Protein AF-A0A4Q3Z238-F1 (afdb_monomer)

Solvent-accessible surface area (backbone atoms only — not comparable to full-atom values): 6674 Å² total; per-residue (Å²): 144,69,82,74,61,66,67,61,60,67,71,75,71,78,82,83,84,88,81,87,81,87,76,76,95,67,102,63,86,73,68,44,79,42,43,56,98,52,92,63,54,56,68,56,32,53,74,72,42,21,40,77,47,75,52,90,94,50,61,48,37,38,26,30,64,86,47,61,74,69,81,74,76,81,67,72,81,85,67,94,75,57,72,73,60,54,56,57,55,50,57,56,48,55,62,62,72,75,110

Secondary structure (DSSP, 8-state):
--SSSHHHHTTSSSSS---S-----------EEEESS--S-HHHHHHTTEEEEE-TT-SEEEEEEEEE-----------S-SHHHHHHHHHHHHHHHT-

Radius of gyration: 29.98 Å; Cα contacts (8 Å, |Δi|>4): 73; chains: 1; bounding box: 46×39×107 Å

Nearest PDB structures (foldseek):
  8i8c-assembly1_N  TM=2.276E-01  e=5.529E+00  Autographa californica multiple nucleopolyhedrovirus

pLDDT: mean 71.45, std 17.59, range [40.59, 95.88]

Sequence (99 aa):
MTRRLTLLALMAVAGCEGGAMLGADAGGAVQERLVIGSSMSFEDCRAGGGLIIRDAGSPMIACDPSVKRRPVPQTAPDTAVDDTDLNATLEMQDLAEAR

Foldseek 3Di:
DPVVVVVVVVVVPPPPDDPDDPDDDDPDLQQAEEEPPDPDDSVVLVVLQFDWDDDPPDSYIYGYSVDHDDPPPPPDPPPPPDPVVVVVVVVVVVVVVVD

Mean predicted aligned error: 19.1 Å

Structure (mmCIF, N/CA/C/O backbone):
data_AF-A0A4Q3Z238-F1
#
_entry.id   AF-A0A4Q3Z238-F1
#
loop_
_atom_site.group_PDB
_atom_site.id
_atom_site.type_symbol
_atom_site.label_atom_id
_atom_site.label_alt_id
_atom_site.label_comp_id
_atom_site.label_asym_id
_atom_site.label_entity_id
_atom_site.label_seq_id
_atom_site.pdbx_PDB_ins_code
_atom_site.Cartn_x
_atom_site.Cartn_y
_atom_site.Cartn_z
_atom_site.occupancy
_atom_site.B_iso_or_equiv
_atom_site.auth_seq_id
_atom_site.auth_comp_id
_atom_site.auth_asym_id
_atom_site.auth_atom_id
_atom_site.pdbx_PDB_model_num
ATOM 1 N N . MET A 1 1 ? -0.906 -9.722 57.142 1.00 49.97 1 MET A N 1
ATOM 2 C CA . MET A 1 1 ? -0.877 -10.245 55.755 1.00 49.97 1 MET A CA 1
ATOM 3 C C . MET A 1 1 ? -1.601 -9.292 54.793 1.00 49.97 1 MET A C 1
ATOM 5 O O . MET A 1 1 ? -2.504 -9.697 54.087 1.00 49.97 1 MET A O 1
ATOM 9 N N . THR A 1 2 ? -1.222 -8.014 54.752 1.00 53.66 2 THR A N 1
ATOM 10 C CA . THR A 1 2 ? -1.928 -6.984 53.950 1.00 53.66 2 THR A CA 1
ATOM 11 C C . THR A 1 2 ? -0.985 -6.154 53.076 1.00 53.66 2 THR A C 1
ATOM 13 O O . THR A 1 2 ? -1.428 -5.408 52.215 1.00 53.66 2 THR A O 1
ATOM 16 N N . ARG A 1 3 ? 0.335 -6.327 53.230 1.00 51.72 3 ARG A N 1
ATOM 17 C CA . ARG A 1 3 ? 1.364 -5.504 52.569 1.00 51.72 3 ARG A CA 1
ATOM 18 C C . ARG A 1 3 ? 1.823 -6.030 51.200 1.00 51.72 3 ARG A C 1
ATOM 20 O O . ARG A 1 3 ? 2.617 -5.380 50.540 1.00 51.72 3 ARG A O 1
ATOM 27 N N . ARG A 1 4 ? 1.346 -7.213 50.787 1.00 54.09 4 ARG A N 1
ATOM 28 C CA . ARG A 1 4 ? 1.642 -7.815 49.469 1.00 54.09 4 ARG A CA 1
ATOM 29 C C 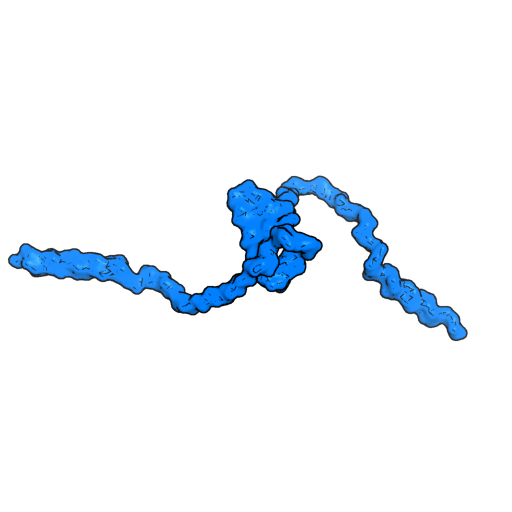. ARG A 1 4 ? 0.563 -7.532 48.418 1.00 54.09 4 ARG A C 1
ATOM 31 O O . ARG A 1 4 ? 0.815 -7.734 47.240 1.00 54.09 4 ARG A O 1
ATOM 38 N N . LEU A 1 5 ? -0.609 -7.043 48.832 1.00 54.19 5 LEU A N 1
ATOM 39 C CA . LEU A 1 5 ? -1.730 -6.746 47.932 1.00 54.19 5 LEU A CA 1
ATOM 40 C C . LEU A 1 5 ? -1.620 -5.367 47.266 1.00 54.19 5 LEU A C 1
ATOM 42 O O . LEU A 1 5 ? -2.160 -5.175 46.185 1.00 54.19 5 LEU A O 1
ATOM 46 N N . THR A 1 6 ? -0.869 -4.428 47.846 1.00 55.31 6 THR A N 1
ATOM 47 C CA . THR A 1 6 ? -0.685 -3.088 47.264 1.00 55.31 6 THR A CA 1
ATOM 48 C C . THR A 1 6 ? 0.276 -3.064 46.074 1.00 55.31 6 THR A C 1
ATOM 50 O O . THR A 1 6 ? 0.167 -2.182 45.232 1.00 55.31 6 THR A O 1
ATOM 53 N N . LEU A 1 7 ? 1.182 -4.040 45.954 1.00 52.84 7 LEU A N 1
ATOM 54 C CA . LEU A 1 7 ? 2.125 -4.124 44.829 1.00 52.84 7 LEU A CA 1
ATOM 55 C C . LEU A 1 7 ? 1.494 -4.675 43.543 1.00 52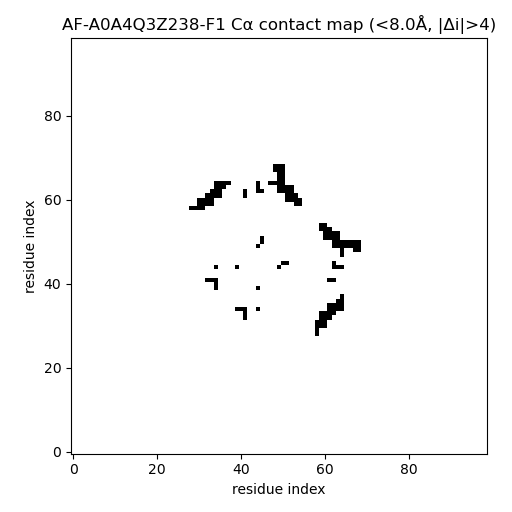.84 7 LEU A C 1
ATOM 57 O O . LEU A 1 7 ? 2.016 -4.429 42.463 1.00 52.84 7 LEU A O 1
ATOM 61 N N . LEU A 1 8 ? 0.365 -5.383 43.639 1.00 52.19 8 LEU A N 1
ATOM 62 C CA . LEU A 1 8 ? -0.303 -5.971 42.473 1.00 52.19 8 LEU A CA 1
ATOM 63 C C . LEU A 1 8 ? -1.257 -4.989 41.772 1.00 52.19 8 LEU A C 1
ATOM 65 O O . LEU A 1 8 ? -1.546 -5.157 40.593 1.00 52.19 8 LEU A O 1
ATOM 69 N N . ALA A 1 9 ? -1.696 -3.933 42.464 1.00 51.81 9 ALA A N 1
ATOM 70 C CA . ALA A 1 9 ? -2.581 -2.912 41.902 1.00 51.81 9 ALA A CA 1
ATOM 71 C C . ALA A 1 9 ? -1.857 -1.910 40.980 1.00 51.81 9 ALA A C 1
ATOM 73 O O . ALA A 1 9 ? -2.485 -1.351 40.087 1.00 51.81 9 ALA A O 1
ATOM 74 N N . LEU A 1 10 ? -0.539 -1.715 41.135 1.00 52.22 10 LEU A N 1
ATOM 75 C CA . LEU A 1 10 ? 0.233 -0.812 40.266 1.00 52.22 10 LEU A CA 1
ATOM 76 C C . LEU A 1 10 ? 0.570 -1.399 38.886 1.00 52.22 10 LEU A C 1
ATOM 78 O O . LEU A 1 10 ? 0.933 -0.645 37.993 1.00 52.22 10 LEU A O 1
ATOM 82 N N . MET A 1 11 ? 0.416 -2.710 38.673 1.00 53.75 11 MET A N 1
ATOM 83 C CA . MET A 1 11 ? 0.649 -3.328 37.356 1.00 53.75 11 MET A CA 1
ATOM 84 C C . MET A 1 11 ? -0.608 -3.376 36.473 1.00 53.75 11 MET A C 1
ATOM 86 O O . MET A 1 11 ? -0.518 -3.731 35.303 1.00 53.75 11 MET A O 1
ATOM 90 N N . ALA A 1 12 ? -1.775 -3.000 37.008 1.00 51.34 12 ALA A N 1
ATOM 91 C CA . ALA A 1 12 ? -3.038 -2.978 36.267 1.00 51.34 12 ALA A CA 1
ATOM 92 C C . ALA A 1 12 ? -3.374 -1.600 35.651 1.00 51.34 12 ALA A C 1
ATOM 94 O O . ALA A 1 12 ? -4.351 -1.487 34.917 1.00 51.34 12 ALA A O 1
ATOM 95 N N . VAL A 1 13 ? -2.553 -0.569 35.895 1.00 50.19 13 VAL A N 1
ATOM 96 C CA . VAL A 1 13 ? -2.669 0.778 35.293 1.00 50.19 13 VAL A CA 1
ATOM 97 C C . VAL A 1 13 ? -1.418 1.067 34.451 1.00 50.19 13 VAL A C 1
ATOM 99 O O . VAL A 1 13 ? -0.719 2.052 34.630 1.00 50.19 13 VAL A O 1
ATOM 102 N N . ALA A 1 14 ? -1.085 0.150 33.542 1.00 50.50 14 ALA A N 1
ATOM 103 C CA . ALA A 1 14 ? -0.019 0.330 32.548 1.00 50.50 14 ALA A CA 1
ATOM 104 C C . ALA A 1 14 ? -0.549 0.191 31.109 1.00 50.50 14 ALA A C 1
ATOM 106 O O . ALA A 1 14 ? 0.183 -0.197 30.204 1.00 50.50 14 ALA A O 1
ATOM 107 N N . GLY A 1 15 ? -1.838 0.475 30.894 1.00 46.69 15 GLY A N 1
ATOM 108 C CA . GLY A 1 15 ? -2.470 0.290 29.585 1.00 46.69 15 GLY A CA 1
ATOM 109 C C . GLY A 1 15 ? -3.612 1.241 29.242 1.00 46.69 15 GLY A C 1
ATOM 110 O O . GLY A 1 15 ? -4.342 0.946 28.304 1.00 46.69 15 GLY A O 1
ATOM 111 N N . CYS A 1 16 ? -3.816 2.345 29.971 1.00 50.06 16 CYS A N 1
ATOM 112 C CA . CYS A 1 16 ? -4.946 3.239 29.684 1.00 50.06 16 CYS A CA 1
ATOM 113 C C . CYS A 1 16 ? -4.708 4.723 30.023 1.00 50.06 16 CYS A C 1
ATOM 115 O O . CYS A 1 16 ? -5.652 5.423 30.366 1.00 50.06 16 CYS A O 1
ATOM 117 N N . GLU A 1 17 ? -3.478 5.233 29.913 1.00 49.88 17 GLU A N 1
ATOM 118 C CA . GLU A 1 17 ? -3.211 6.679 29.985 1.00 49.88 17 GLU A CA 1
ATOM 119 C C . GLU A 1 17 ? -2.123 7.044 28.969 1.00 49.88 17 GLU A C 1
ATOM 121 O O . GLU A 1 17 ? -0.928 6.978 29.233 1.00 49.88 17 GLU A O 1
ATOM 126 N N . GLY A 1 18 ? -2.559 7.367 27.756 1.00 45.03 18 GLY A N 1
ATOM 127 C CA . GLY A 1 18 ? -1.716 7.886 26.678 1.00 45.03 18 GLY A CA 1
ATOM 128 C C . GLY A 1 18 ? -2.459 8.935 25.861 1.00 45.03 18 GLY A C 1
ATOM 129 O O . GLY A 1 18 ? -2.303 9.008 24.648 1.00 45.03 18 GLY A O 1
ATOM 130 N N . GLY A 1 19 ? -3.333 9.694 26.522 1.00 55.09 19 GLY A N 1
ATOM 131 C CA . GLY A 1 19 ? -3.847 10.956 26.019 1.00 55.09 19 GLY A CA 1
ATOM 132 C C . GLY A 1 19 ? -3.032 12.091 26.630 1.00 55.09 19 GLY A C 1
ATOM 133 O O . GLY A 1 19 ? -2.906 12.156 27.848 1.00 55.09 19 GLY A O 1
ATOM 134 N N . ALA A 1 20 ? -2.563 12.984 25.759 1.00 58.84 20 ALA A N 1
ATOM 135 C CA . ALA A 1 20 ? -1.917 14.276 26.002 1.00 58.84 20 ALA A CA 1
ATOM 136 C C . ALA A 1 20 ? -0.379 14.332 25.906 1.00 58.84 20 ALA A C 1
ATOM 138 O O . ALA A 1 20 ? 0.356 13.610 26.568 1.00 58.84 20 ALA A O 1
ATOM 139 N N . MET A 1 21 ? 0.044 15.340 25.132 1.00 50.88 21 MET A N 1
ATOM 140 C CA . MET A 1 21 ? 1.391 15.893 24.949 1.00 50.88 21 MET A CA 1
ATOM 141 C C . MET A 1 21 ? 2.282 15.224 23.891 1.00 50.88 21 MET A C 1
ATOM 143 O O . MET A 1 21 ? 3.350 14.704 24.192 1.00 50.88 21 MET A O 1
ATOM 147 N N . LEU A 1 22 ? 1.915 15.381 22.614 1.00 52.59 22 LEU A N 1
ATOM 148 C CA . LEU A 1 22 ? 2.931 15.621 21.585 1.00 52.59 22 LEU A CA 1
ATOM 149 C C . LEU A 1 22 ? 3.021 17.133 21.378 1.00 52.59 22 LEU A C 1
ATOM 151 O O . LEU A 1 22 ? 2.234 17.732 20.650 1.00 52.59 22 LEU A O 1
ATOM 155 N N . GLY A 1 23 ? 3.942 17.750 22.115 1.00 42.06 23 GLY A N 1
ATOM 156 C CA . GLY A 1 23 ? 4.467 19.050 21.738 1.00 42.06 23 GLY A CA 1
ATOM 157 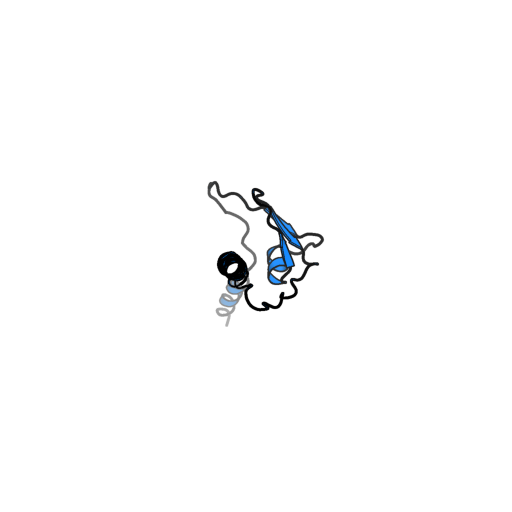C C . GLY A 1 23 ? 5.336 18.954 20.482 1.00 42.06 23 GLY A C 1
ATOM 158 O O . GLY A 1 23 ? 5.629 17.867 19.989 1.00 42.06 23 GLY A O 1
ATOM 159 N N . ALA A 1 24 ? 5.808 20.133 20.085 1.00 40.59 24 ALA A N 1
ATOM 160 C CA . ALA A 1 24 ? 6.816 20.408 19.068 1.00 40.59 24 ALA A CA 1
ATOM 161 C C . ALA A 1 24 ? 6.302 20.495 17.623 1.00 40.59 24 ALA A C 1
ATOM 163 O O . ALA A 1 24 ? 6.209 19.525 16.879 1.00 40.59 24 ALA A O 1
ATOM 164 N N . ASP A 1 25 ? 6.021 21.739 17.239 1.00 55.22 25 ASP A N 1
ATOM 165 C CA . ASP A 1 25 ? 6.656 22.398 16.096 1.00 55.22 25 ASP A CA 1
ATOM 166 C C . ASP A 1 25 ? 7.752 21.550 15.414 1.00 55.22 25 ASP A C 1
ATOM 168 O O . ASP A 1 25 ? 8.832 21.346 15.968 1.00 55.22 25 ASP A O 1
ATOM 172 N N . ALA A 1 26 ? 7.457 21.028 14.225 1.00 42.59 26 ALA A N 1
ATOM 173 C CA . ALA A 1 26 ? 8.448 20.603 13.241 1.00 42.59 26 ALA A CA 1
ATOM 174 C C . ALA A 1 26 ? 7.729 20.377 11.909 1.00 42.59 26 ALA A C 1
ATOM 176 O O . ALA A 1 26 ? 6.806 19.569 11.826 1.00 42.59 26 ALA A O 1
ATOM 177 N N . GLY A 1 27 ? 8.151 21.079 10.859 1.00 43.88 27 GLY A N 1
ATOM 178 C CA . GLY A 1 27 ? 7.666 20.913 9.489 1.00 43.88 27 GLY A CA 1
ATOM 179 C C . GLY A 1 27 ? 8.010 19.546 8.888 1.00 43.88 27 GLY A C 1
ATOM 180 O O . GLY A 1 27 ? 8.826 19.451 7.976 1.00 43.88 27 GLY A O 1
ATOM 181 N N . GLY A 1 28 ? 7.393 18.482 9.396 1.00 49.38 28 GLY A N 1
ATOM 182 C CA . GLY A 1 28 ? 7.400 17.150 8.811 1.00 49.38 28 GLY A CA 1
ATOM 183 C C . GLY A 1 28 ? 6.099 16.951 8.053 1.00 49.38 28 GLY A C 1
ATOM 184 O O . GLY A 1 28 ? 5.033 16.960 8.660 1.00 49.38 28 GLY A O 1
ATOM 185 N N . ALA A 1 29 ? 6.178 16.805 6.731 1.00 61.88 29 ALA A N 1
ATOM 186 C CA . ALA A 1 29 ? 5.026 16.525 5.883 1.00 61.88 29 ALA A CA 1
ATOM 187 C C . ALA A 1 29 ? 4.232 15.338 6.453 1.00 61.88 29 ALA A C 1
ATOM 189 O O . ALA A 1 29 ? 4.692 14.194 6.428 1.00 61.88 29 ALA A O 1
ATOM 190 N N . VAL A 1 30 ? 3.062 15.628 7.021 1.00 67.62 30 VAL A N 1
ATOM 191 C CA . VAL A 1 30 ? 2.183 14.628 7.620 1.00 67.62 30 VAL A CA 1
ATOM 192 C C . VAL A 1 30 ? 1.701 13.729 6.485 1.00 67.62 30 VAL A C 1
ATOM 194 O O . VAL A 1 30 ? 1.006 14.184 5.583 1.00 67.62 30 VAL A O 1
ATOM 197 N N . GLN A 1 31 ? 2.128 12.466 6.486 1.00 81.00 31 GLN A N 1
ATOM 198 C CA . GLN A 1 31 ? 1.670 11.489 5.501 1.00 81.00 31 GLN A CA 1
ATOM 199 C C . GLN A 1 31 ? 0.263 11.026 5.878 1.00 81.00 31 GLN A C 1
ATOM 201 O O . GLN A 1 31 ? 0.070 10.365 6.905 1.00 81.00 31 GLN A O 1
ATOM 206 N N . GLU A 1 32 ? -0.710 11.386 5.048 1.00 87.56 32 GLU A N 1
ATOM 207 C CA . GLU A 1 32 ? -2.110 11.009 5.216 1.00 87.56 32 GLU A CA 1
ATOM 208 C C . GLU A 1 32 ? -2.282 9.523 4.868 1.00 87.56 32 GLU A C 1
ATOM 210 O O . GLU A 1 32 ? -1.759 9.047 3.859 1.00 87.56 32 GLU A O 1
ATOM 215 N N . ARG A 1 33 ? -2.983 8.755 5.714 1.00 93.06 33 ARG A N 1
ATOM 216 C CA . ARG A 1 33 ? -3.162 7.303 5.537 1.00 93.06 33 ARG A CA 1
ATOM 217 C C . ARG A 1 33 ? -4.638 6.953 5.410 1.00 93.06 33 ARG A C 1
ATOM 219 O O . ARG A 1 33 ? -5.428 7.314 6.277 1.00 93.06 33 ARG A O 1
ATOM 226 N N . LEU A 1 34 ? -4.989 6.220 4.356 1.00 93.44 34 LEU A N 1
ATOM 227 C CA . LEU A 1 34 ? -6.358 5.807 4.041 1.00 93.44 34 LEU A CA 1
ATOM 228 C C . LEU A 1 34 ? -6.436 4.286 3.855 1.00 93.44 34 LEU A C 1
ATOM 230 O O . LEU A 1 34 ? -5.522 3.670 3.310 1.00 93.44 34 LEU A O 1
ATOM 234 N N . VAL A 1 35 ? -7.549 3.676 4.258 1.00 95.88 35 VAL A N 1
ATOM 235 C CA . VAL A 1 35 ? -7.871 2.284 3.917 1.00 95.88 35 VAL A CA 1
ATOM 236 C C . VAL A 1 35 ? -9.115 2.270 3.042 1.00 95.88 35 VAL A C 1
ATOM 238 O O . VAL A 1 35 ? -10.130 2.878 3.375 1.00 95.88 35 VAL A O 1
ATOM 241 N N . ILE A 1 36 ? -9.026 1.602 1.897 1.00 93.88 36 ILE A N 1
ATOM 242 C CA . ILE A 1 36 ? -10.106 1.560 0.913 1.00 93.88 36 ILE A CA 1
ATOM 243 C C . ILE A 1 36 ? -11.114 0.488 1.332 1.00 93.88 36 ILE A C 1
ATOM 245 O O . ILE A 1 36 ? -10.749 -0.662 1.565 1.00 93.88 36 ILE A O 1
ATOM 249 N N . GLY A 1 37 ? -12.392 0.864 1.425 1.00 91.19 37 GLY A N 1
ATOM 250 C CA . GLY A 1 37 ? -13.497 -0.087 1.595 1.00 91.19 37 GLY A CA 1
ATOM 251 C C . GLY A 1 37 ? -13.505 -0.867 2.915 1.00 91.19 37 GLY A C 1
ATOM 252 O O . GLY A 1 37 ? -14.190 -1.882 3.008 1.00 91.19 37 GLY A O 1
ATOM 253 N N . SER A 1 38 ? -12.759 -0.426 3.933 1.00 89.94 38 SER A N 1
ATOM 254 C CA . SER A 1 38 ? -12.679 -1.093 5.235 1.00 89.94 38 SER A CA 1
ATOM 255 C C . SER A 1 38 ? -12.530 -0.086 6.372 1.00 89.94 38 SER A C 1
ATOM 257 O O . SER A 1 38 ? -12.006 1.008 6.183 1.00 89.94 38 SER A O 1
ATOM 259 N N . SER A 1 39 ? -12.985 -0.473 7.563 1.00 90.69 39 SER A N 1
ATOM 260 C CA . SER A 1 39 ? -12.850 0.294 8.807 1.00 90.69 39 SER A CA 1
ATOM 261 C C . SER A 1 39 ? -11.604 -0.074 9.623 1.00 90.69 39 SER A C 1
ATOM 263 O O . SER A 1 39 ? -11.415 0.453 10.718 1.00 90.69 39 SER A O 1
ATOM 265 N N . MET A 1 40 ? -10.768 -0.993 9.128 1.00 94.50 40 MET A N 1
ATOM 266 C CA . MET A 1 40 ? -9.524 -1.381 9.802 1.00 94.50 40 MET A CA 1
ATOM 267 C C . MET A 1 40 ? -8.464 -0.280 9.747 1.00 94.50 40 MET A C 1
ATOM 269 O O . MET A 1 40 ? -8.509 0.601 8.887 1.00 94.50 40 MET A O 1
ATOM 273 N N . SER A 1 41 ? -7.473 -0.359 10.639 1.00 94.06 41 SER A N 1
ATOM 274 C CA . SER A 1 41 ? -6.340 0.562 10.593 1.00 94.06 41 SER A CA 1
ATOM 275 C C . SER A 1 41 ? -5.466 0.304 9.361 1.00 94.06 41 SER A C 1
ATOM 277 O O . SER A 1 41 ? -5.418 -0.799 8.802 1.00 94.06 41 SER A O 1
ATOM 279 N N . PHE A 1 42 ? -4.739 1.335 8.934 1.00 94.88 42 PHE A N 1
ATOM 280 C CA . PHE A 1 42 ? -3.778 1.212 7.842 1.00 94.88 42 PHE A CA 1
ATOM 281 C C . PHE A 1 42 ? -2.684 0.187 8.167 1.00 94.88 42 PHE A C 1
ATOM 283 O O . PHE A 1 42 ? -2.265 -0.593 7.308 1.00 94.88 42 PHE A O 1
ATOM 290 N N . GLU A 1 43 ? -2.225 0.177 9.415 1.00 93.81 43 GLU A N 1
ATOM 291 C CA . GLU A 1 43 ? -1.198 -0.723 9.915 1.00 93.81 43 GLU A CA 1
ATOM 292 C C . GLU A 1 43 ? -1.649 -2.186 9.845 1.00 93.81 43 GLU A C 1
ATOM 294 O O . GLU A 1 43 ? -0.859 -3.023 9.400 1.00 93.81 43 GLU A O 1
ATOM 299 N N . ASP A 1 44 ? -2.912 -2.469 10.178 1.00 94.69 44 ASP A N 1
ATOM 300 C CA . ASP A 1 44 ? -3.502 -3.808 10.074 1.00 94.69 44 ASP A CA 1
ATOM 301 C C . ASP A 1 44 ? -3.649 -4.247 8.613 1.00 94.69 44 ASP A C 1
ATOM 303 O O . ASP A 1 44 ? -3.283 -5.370 8.262 1.00 94.69 44 ASP A O 1
ATOM 307 N N . CYS A 1 45 ? -4.114 -3.353 7.733 1.00 94.00 45 CYS A N 1
ATOM 308 C CA . CYS A 1 45 ? -4.227 -3.637 6.299 1.00 94.00 45 CYS A CA 1
ATOM 309 C C . CYS A 1 45 ? -2.859 -3.975 5.680 1.00 94.00 45 CYS A C 1
ATOM 311 O O . CYS A 1 45 ? -2.713 -4.963 4.951 1.00 94.00 45 CYS A O 1
ATOM 313 N N . ARG A 1 46 ? -1.822 -3.205 6.035 1.00 92.12 46 ARG A N 1
ATOM 314 C CA . ARG A 1 46 ? -0.437 -3.460 5.620 1.00 92.12 46 ARG A CA 1
ATOM 315 C C . ARG A 1 46 ? 0.086 -4.785 6.176 1.00 92.12 46 ARG A C 1
ATOM 317 O O . ARG A 1 46 ? 0.704 -5.541 5.430 1.00 92.12 46 ARG A O 1
ATOM 324 N N . ALA A 1 47 ? -0.144 -5.064 7.460 1.00 92.94 47 ALA A N 1
ATOM 325 C CA . ALA A 1 47 ? 0.280 -6.314 8.093 1.00 92.94 47 ALA A CA 1
ATOM 326 C C . ALA A 1 47 ? -0.407 -7.537 7.461 1.00 92.94 47 ALA A C 1
ATOM 328 O O . ALA A 1 47 ? 0.214 -8.587 7.315 1.00 92.94 47 ALA A O 1
ATOM 329 N N . GLY A 1 48 ? -1.657 -7.381 7.015 1.00 90.88 48 GLY A N 1
ATOM 330 C CA . GLY A 1 48 ? -2.416 -8.397 6.284 1.00 90.88 48 GLY A CA 1
ATOM 331 C C . GLY A 1 48 ? -1.994 -8.603 4.824 1.00 90.88 48 GLY A C 1
ATOM 332 O O . GLY A 1 48 ? -2.559 -9.468 4.152 1.00 90.88 48 GLY A O 1
ATOM 333 N N . GLY A 1 49 ? -1.022 -7.833 4.322 1.00 91.00 49 GLY A N 1
ATOM 334 C CA . GLY A 1 49 ? -0.542 -7.931 2.942 1.00 91.00 49 GLY A CA 1
ATOM 335 C C . GLY A 1 49 ? -1.460 -7.273 1.907 1.00 91.00 49 GLY A C 1
ATOM 336 O O . GLY A 1 49 ? -1.442 -7.682 0.742 1.00 91.00 49 GLY A O 1
ATOM 337 N N . GLY A 1 50 ? -2.262 -6.286 2.322 1.00 92.56 50 GLY A N 1
ATOM 338 C CA . GLY A 1 50 ? -3.050 -5.455 1.413 1.00 92.56 50 GLY A CA 1
ATOM 339 C C . GLY A 1 50 ? -2.176 -4.668 0.430 1.00 92.56 50 GLY A C 1
ATOM 340 O O . GLY A 1 50 ? -0.985 -4.425 0.667 1.00 92.56 50 GLY A O 1
ATOM 341 N N . LEU A 1 51 ? -2.759 -4.271 -0.700 1.00 93.00 51 LEU A N 1
ATOM 342 C CA . LEU A 1 51 ? -2.055 -3.502 -1.720 1.00 93.00 51 LEU A CA 1
ATOM 343 C C . LEU A 1 51 ? -1.820 -2.073 -1.229 1.00 93.00 51 LEU A C 1
ATOM 345 O O . LEU A 1 51 ? -2.763 -1.325 -0.992 1.00 93.00 51 LEU A O 1
ATOM 349 N N . ILE A 1 52 ? -0.550 -1.685 -1.126 1.00 94.06 52 ILE A N 1
ATOM 350 C CA . ILE A 1 52 ? -0.153 -0.316 -0.797 1.00 94.06 52 ILE A CA 1
ATOM 351 C C . ILE A 1 52 ? -0.074 0.515 -2.077 1.00 94.06 52 ILE A C 1
ATOM 353 O O . ILE A 1 52 ? 0.697 0.184 -2.980 1.00 94.06 52 ILE A O 1
ATOM 357 N N . ILE A 1 53 ? -0.833 1.608 -2.116 1.00 92.81 53 ILE A N 1
ATOM 358 C CA . ILE A 1 53 ? -0.902 2.558 -3.227 1.00 92.81 53 ILE A CA 1
ATOM 359 C C . ILE A 1 53 ? -0.269 3.871 -2.764 1.00 92.81 53 ILE A C 1
ATOM 361 O O . ILE A 1 53 ? -0.634 4.418 -1.720 1.00 92.81 53 ILE A O 1
ATOM 365 N N . ARG A 1 54 ? 0.707 4.353 -3.533 1.00 92.06 54 ARG A N 1
ATOM 366 C CA . ARG A 1 54 ? 1.423 5.611 -3.301 1.00 92.06 54 ARG A CA 1
ATOM 367 C C . ARG A 1 54 ? 1.449 6.375 -4.611 1.00 92.06 54 ARG A C 1
ATOM 369 O O . ARG A 1 54 ? 1.937 5.831 -5.599 1.00 92.06 54 ARG A O 1
ATOM 376 N N . ASP A 1 55 ? 0.935 7.595 -4.600 1.00 84.06 55 ASP A N 1
ATOM 377 C CA . ASP A 1 55 ? 0.994 8.478 -5.759 1.00 84.06 55 ASP A CA 1
ATOM 378 C C . ASP A 1 55 ? 2.178 9.442 -5.634 1.00 84.06 55 ASP A C 1
ATOM 380 O O . ASP A 1 55 ? 2.466 9.972 -4.555 1.00 84.06 55 ASP A O 1
ATOM 384 N N . ALA A 1 56 ? 2.912 9.627 -6.727 1.00 85.75 56 ALA A N 1
ATOM 385 C CA . ALA A 1 56 ? 4.114 10.446 -6.724 1.00 85.75 56 ALA A CA 1
ATOM 386 C C . ALA A 1 56 ? 3.728 11.927 -6.618 1.00 85.75 56 ALA A C 1
ATOM 388 O O . ALA A 1 56 ? 3.015 12.456 -7.461 1.00 85.75 56 ALA A O 1
ATOM 389 N N . GLY A 1 57 ? 4.217 12.604 -5.579 1.00 85.44 57 GLY A N 1
ATOM 390 C CA . GLY A 1 57 ? 3.861 14.001 -5.309 1.00 85.44 57 GLY A CA 1
ATOM 391 C C . GLY A 1 57 ? 2.590 14.178 -4.472 1.00 85.44 57 GLY A C 1
ATOM 392 O O . GLY A 1 57 ? 2.280 15.307 -4.098 1.00 85.44 57 GLY A O 1
ATOM 393 N N . SER A 1 58 ? 1.904 13.091 -4.107 1.00 87.06 58 SER A N 1
ATOM 394 C CA . SER A 1 58 ? 0.824 13.116 -3.121 1.00 87.06 58 SER A CA 1
ATOM 395 C C . SER A 1 58 ? 1.353 12.760 -1.724 1.00 87.06 58 SER A C 1
ATOM 397 O O . SER A 1 58 ? 2.123 11.805 -1.584 1.00 87.06 58 SER A O 1
ATOM 399 N N . PRO A 1 59 ? 0.938 13.470 -0.657 1.00 88.06 59 PRO A N 1
ATOM 400 C CA . PRO A 1 59 ? 1.258 13.085 0.718 1.00 88.06 59 PRO A CA 1
ATOM 401 C C . PRO A 1 59 ? 0.440 11.873 1.202 1.00 88.06 59 PRO A C 1
ATOM 403 O O . PRO A 1 59 ? 0.658 11.401 2.319 1.00 88.06 59 PRO A O 1
ATOM 406 N N . MET A 1 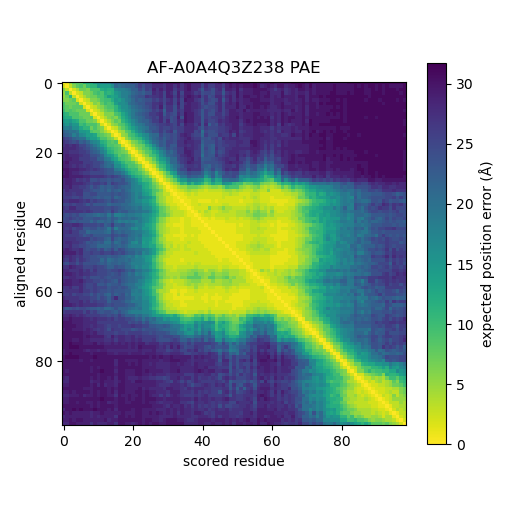60 ? -0.501 11.378 0.391 1.00 90.81 60 MET A N 1
ATOM 407 C CA . MET A 1 60 ? -1.454 10.340 0.769 1.00 90.81 60 MET A CA 1
ATOM 408 C C . MET A 1 60 ? -0.968 8.933 0.402 1.00 90.81 60 MET A C 1
ATOM 410 O O . MET A 1 60 ? -0.449 8.684 -0.687 1.00 90.81 60 MET A O 1
ATOM 414 N N . ILE A 1 61 ? -1.196 7.983 1.307 1.00 93.44 61 ILE A N 1
ATOM 415 C CA . ILE A 1 61 ? -0.925 6.558 1.112 1.00 93.44 61 ILE A CA 1
ATOM 416 C C . ILE A 1 61 ? -2.207 5.780 1.394 1.00 93.44 61 ILE A C 1
ATOM 418 O O . ILE A 1 61 ? -2.775 5.883 2.483 1.00 93.44 61 ILE A O 1
ATOM 422 N N . ALA A 1 62 ? -2.634 4.958 0.437 1.00 94.62 62 ALA A N 1
ATOM 423 C CA . ALA A 1 62 ? -3.807 4.106 0.587 1.00 94.62 62 ALA A CA 1
ATOM 424 C C . ALA A 1 62 ? -3.424 2.625 0.734 1.00 94.62 62 ALA A C 1
ATOM 426 O O . ALA A 1 62 ? -2.410 2.178 0.192 1.00 94.62 62 ALA A O 1
ATOM 427 N N . CYS A 1 63 ? -4.233 1.863 1.469 1.00 94.62 63 CYS A N 1
ATOM 428 C CA . CYS A 1 63 ? -4.150 0.406 1.539 1.00 94.62 63 CYS A CA 1
ATOM 429 C C . CYS A 1 63 ? -5.482 -0.225 1.116 1.00 94.62 63 CYS A C 1
ATOM 431 O O . CYS A 1 63 ? -6.529 0.136 1.654 1.00 94.62 63 CYS A O 1
ATOM 433 N N . ASP A 1 64 ? -5.445 -1.162 0.166 1.00 93.88 64 ASP A N 1
ATOM 434 C CA . ASP A 1 64 ? -6.607 -1.957 -0.249 1.00 93.88 64 ASP A CA 1
ATOM 435 C C . ASP A 1 64 ? -6.498 -3.393 0.303 1.00 93.88 64 ASP A C 1
ATOM 437 O O . ASP A 1 64 ? -5.626 -4.156 -0.132 1.00 93.88 64 ASP A O 1
ATOM 441 N N . PRO A 1 65 ? -7.369 -3.796 1.246 1.00 93.50 65 PRO A N 1
ATOM 442 C CA . PRO A 1 65 ? -7.357 -5.141 1.819 1.00 93.50 65 PRO A CA 1
ATOM 443 C C . PRO A 1 65 ? -7.920 -6.218 0.874 1.00 93.50 65 PRO A C 1
ATOM 445 O O . PRO A 1 65 ? -7.718 -7.412 1.117 1.00 93.50 65 PRO A O 1
ATOM 448 N N . SER A 1 66 ? -8.624 -5.826 -0.191 1.00 91.31 66 SER A N 1
ATOM 449 C CA . SER A 1 66 ? -9.255 -6.735 -1.159 1.00 91.31 66 SER A CA 1
ATOM 450 C C . SER A 1 66 ? -8.238 -7.314 -2.1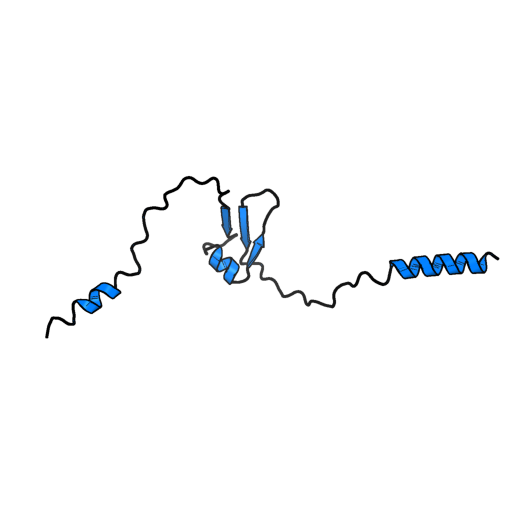39 1.00 91.31 66 SER A C 1
ATOM 452 O O . SER A 1 66 ? -8.390 -8.442 -2.615 1.00 91.31 66 SER A O 1
ATOM 454 N N . VAL A 1 67 ? -7.169 -6.565 -2.419 1.00 88.19 67 VAL A N 1
ATOM 455 C CA . VAL A 1 67 ? -6.102 -6.979 -3.330 1.00 88.19 67 VAL A CA 1
ATOM 456 C C . VAL A 1 67 ? -4.932 -7.528 -2.5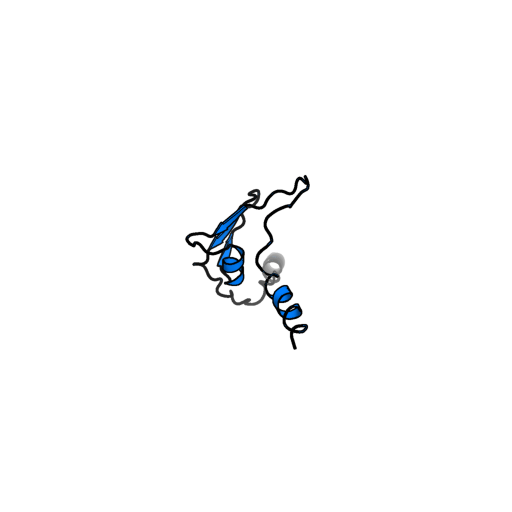26 1.00 88.19 67 VAL A C 1
ATOM 458 O O . VAL A 1 67 ? -4.070 -6.796 -2.045 1.00 88.19 67 VAL A O 1
ATOM 461 N N . LYS A 1 68 ? -4.873 -8.855 -2.409 1.00 81.19 68 LYS A N 1
ATOM 462 C CA . LYS A 1 68 ? -3.701 -9.544 -1.861 1.00 81.19 68 LYS A CA 1
ATOM 463 C C . LYS A 1 68 ? -2.690 -9.756 -2.978 1.00 81.19 68 LYS A C 1
ATOM 465 O O . LYS A 1 68 ? -3.035 -10.349 -4.004 1.00 81.19 68 LYS A O 1
ATOM 470 N N . ARG A 1 69 ? -1.436 -9.328 -2.786 1.00 66.75 69 ARG A N 1
ATOM 471 C CA . ARG A 1 69 ? -0.358 -9.714 -3.710 1.00 66.75 69 ARG A CA 1
ATOM 472 C C . ARG A 1 69 ? -0.263 -11.236 -3.717 1.00 66.75 69 ARG A C 1
ATOM 474 O O . ARG A 1 69 ? 0.186 -11.840 -2.746 1.00 66.75 69 ARG A O 1
ATOM 481 N N . ARG A 1 70 ? -0.655 -11.864 -4.824 1.00 64.94 70 ARG A N 1
ATOM 482 C CA . ARG A 1 70 ? -0.119 -13.184 -5.147 1.00 64.94 70 ARG A CA 1
ATOM 483 C C . ARG A 1 70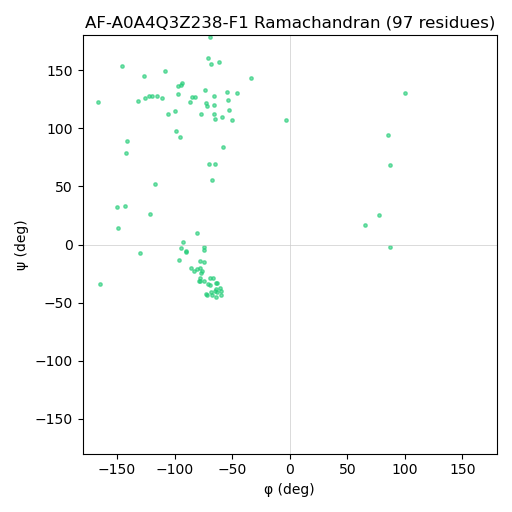 ? 1.370 -12.968 -5.408 1.00 64.94 70 ARG A C 1
ATOM 485 O O . ARG A 1 70 ? 1.688 -12.057 -6.175 1.00 64.94 70 ARG A O 1
ATOM 492 N N . PRO A 1 71 ? 2.277 -13.715 -4.761 1.00 59.72 71 PRO A N 1
ATOM 493 C CA . PRO A 1 71 ? 3.684 -13.662 -5.118 1.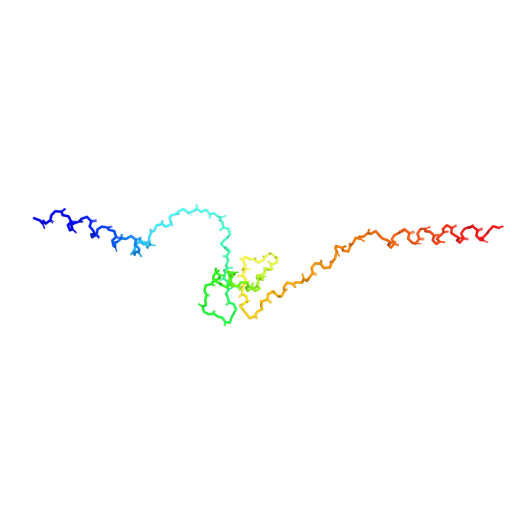00 59.72 71 PRO A CA 1
ATOM 494 C C . PRO A 1 71 ? 3.785 -13.902 -6.623 1.00 59.72 71 PRO A C 1
ATOM 496 O O . PRO A 1 71 ? 3.372 -14.959 -7.099 1.00 59.72 71 PRO A O 1
ATOM 499 N N . VAL A 1 72 ? 4.251 -12.905 -7.378 1.00 68.50 72 VAL A N 1
ATOM 500 C CA . VAL A 1 72 ? 4.666 -13.146 -8.758 1.00 68.50 72 VAL A CA 1
ATOM 501 C C . VAL A 1 72 ? 5.876 -14.062 -8.626 1.00 68.50 72 VAL A C 1
ATOM 503 O O . VAL A 1 72 ? 6.815 -13.689 -7.912 1.00 68.50 72 VAL A O 1
ATOM 506 N N . PRO A 1 73 ? 5.854 -15.279 -9.196 1.00 65.44 73 PRO A N 1
ATOM 507 C CA . PRO A 1 73 ? 7.045 -16.101 -9.233 1.00 65.44 73 PRO A CA 1
ATOM 508 C C . PRO A 1 73 ? 8.142 -15.250 -9.856 1.00 65.44 73 PRO A C 1
ATOM 510 O O . PRO A 1 73 ? 7.956 -14.718 -10.946 1.00 65.44 73 PRO A O 1
ATOM 513 N N . GLN A 1 74 ? 9.259 -15.095 -9.152 1.00 64.62 74 GLN A N 1
ATOM 514 C CA . GLN A 1 74 ? 10.473 -14.550 -9.741 1.00 64.62 74 GLN A CA 1
ATOM 515 C C . GLN A 1 74 ? 10.999 -15.615 -10.710 1.00 64.62 74 GLN A C 1
ATOM 517 O O . GLN A 1 74 ? 11.971 -16.309 -10.420 1.00 64.62 74 GLN A O 1
ATOM 522 N N . THR A 1 75 ? 10.294 -15.846 -11.820 1.00 62.56 75 THR A N 1
ATOM 523 C CA . THR A 1 75 ? 10.935 -16.407 -13.004 1.00 62.56 75 THR A CA 1
ATOM 524 C C . THR A 1 75 ? 12.099 -15.481 -13.305 1.00 62.56 75 THR A C 1
ATOM 526 O O . THR A 1 75 ? 11.938 -14.270 -13.178 1.00 62.56 75 THR A O 1
ATOM 529 N N . ALA A 1 76 ? 13.264 -16.095 -13.518 1.00 61.31 76 ALA A N 1
ATOM 530 C CA . ALA A 1 76 ? 14.590 -15.489 -13.516 1.00 61.31 76 ALA A CA 1
ATOM 531 C C . ALA A 1 76 ? 14.607 -14.042 -14.037 1.00 61.31 76 ALA A C 1
ATOM 533 O O . ALA A 1 76 ? 13.869 -13.759 -14.980 1.00 61.31 76 ALA A O 1
ATOM 534 N N . PRO A 1 77 ? 15.445 -13.158 -13.454 1.00 62.09 77 PRO A N 1
ATOM 535 C CA . PRO A 1 77 ? 15.600 -11.801 -13.963 1.00 62.09 77 PRO A CA 1
ATOM 536 C C . PRO A 1 77 ? 15.743 -11.859 -15.478 1.00 62.09 77 PRO A C 1
ATOM 538 O O . PRO A 1 77 ? 16.529 -12.663 -15.980 1.00 62.09 77 PRO A O 1
ATOM 541 N N . ASP A 1 78 ? 14.962 -11.043 -16.173 1.00 63.44 78 ASP A N 1
ATOM 542 C CA . ASP A 1 78 ? 15.104 -10.737 -17.587 1.00 63.44 78 ASP A CA 1
ATOM 543 C C . ASP A 1 78 ? 16.510 -10.154 -17.761 1.00 63.44 78 ASP A C 1
ATOM 545 O O . ASP A 1 78 ? 16.759 -8.953 -17.647 1.00 63.44 78 ASP A O 1
ATOM 549 N N . THR A 1 79 ? 17.490 -11.047 -17.890 1.00 54.84 79 THR A N 1
ATOM 550 C CA . THR A 1 79 ? 18.872 -10.683 -18.115 1.00 54.84 79 THR A CA 1
ATOM 551 C C . THR A 1 79 ? 18.889 -10.017 -19.476 1.00 54.84 79 THR A C 1
ATOM 553 O O . THR A 1 79 ? 18.698 -10.686 -20.487 1.00 54.84 79 THR A O 1
ATOM 556 N N . ALA A 1 80 ? 19.077 -8.698 -19.486 1.00 58.00 80 ALA A N 1
ATOM 557 C CA . ALA A 1 80 ? 19.243 -7.861 -20.669 1.00 58.00 80 ALA A CA 1
ATOM 558 C C . ALA A 1 80 ? 20.567 -8.171 -21.396 1.00 58.00 80 ALA A C 1
ATOM 560 O O . ALA A 1 80 ? 21.422 -7.308 -21.574 1.00 58.00 80 ALA A O 1
ATOM 561 N N . VAL A 1 81 ? 20.765 -9.433 -21.751 1.00 57.09 81 VAL A N 1
ATOM 562 C CA . VAL A 1 81 ? 21.908 -9.970 -22.482 1.00 57.09 81 VAL A CA 1
ATOM 563 C C . VAL A 1 81 ? 21.358 -11.029 -23.423 1.00 57.09 81 VAL A C 1
ATOM 565 O O . VAL A 1 81 ? 21.390 -12.207 -23.094 1.00 57.09 81 VAL A O 1
ATOM 568 N N . ASP A 1 82 ? 20.785 -10.582 -24.545 1.00 56.22 82 ASP A N 1
ATOM 569 C CA . ASP A 1 82 ? 20.850 -11.341 -25.806 1.00 56.22 82 ASP A CA 1
ATOM 570 C C . ASP A 1 82 ? 20.469 -10.486 -27.034 1.00 56.22 82 ASP A C 1
ATOM 572 O O . ASP A 1 82 ? 21.078 -10.619 -28.092 1.00 56.22 82 ASP A O 1
ATOM 576 N N . ASP A 1 83 ? 19.532 -9.535 -26.906 1.00 57.41 83 ASP A N 1
ATOM 577 C CA . ASP A 1 83 ? 18.998 -8.839 -28.096 1.00 57.41 83 ASP A CA 1
ATOM 578 C C . ASP A 1 83 ? 20.011 -7.900 -28.781 1.00 57.41 83 ASP A C 1
ATOM 580 O O . ASP A 1 83 ? 20.031 -7.774 -30.008 1.00 57.41 83 ASP A O 1
ATOM 584 N N . THR A 1 84 ? 20.885 -7.245 -28.010 1.00 60.78 84 THR A N 1
ATOM 585 C CA . THR A 1 84 ? 21.865 -6.292 -28.561 1.00 60.78 84 THR A CA 1
ATOM 586 C C . THR A 1 84 ? 22.975 -6.993 -29.353 1.00 60.78 84 THR A C 1
ATOM 588 O O . THR A 1 84 ? 23.440 -6.452 -30.358 1.00 60.78 84 THR A O 1
ATOM 591 N N . ASP A 1 85 ? 23.376 -8.200 -28.943 1.00 61.12 85 ASP A N 1
ATOM 592 C CA . ASP A 1 85 ? 24.445 -8.948 -29.616 1.00 61.12 85 ASP A CA 1
ATOM 593 C C . ASP A 1 85 ? 23.946 -9.617 -30.904 1.00 61.12 85 ASP A C 1
ATOM 595 O O . ASP A 1 85 ? 24.683 -9.679 -31.892 1.00 61.12 85 ASP A O 1
ATOM 599 N N . LEU A 1 86 ? 22.676 -10.032 -30.971 1.00 66.94 86 LEU A N 1
ATOM 600 C CA . LEU A 1 86 ? 22.125 -10.655 -32.178 1.00 66.94 86 LEU A CA 1
ATOM 601 C C . LEU A 1 86 ? 22.091 -9.684 -33.371 1.00 66.94 86 LEU A C 1
ATOM 603 O O . LEU A 1 86 ? 22.452 -10.063 -34.488 1.00 66.94 86 LEU A O 1
ATOM 607 N N . ASN A 1 87 ? 21.742 -8.415 -33.129 1.00 73.94 87 ASN A N 1
ATOM 608 C CA . ASN A 1 87 ? 21.707 -7.397 -34.181 1.00 73.94 87 ASN A CA 1
ATOM 609 C C . ASN A 1 87 ? 23.117 -7.059 -34.697 1.00 73.94 87 ASN A C 1
ATOM 611 O O . ASN A 1 87 ? 23.326 -6.966 -35.901 1.00 73.94 87 ASN A O 1
ATOM 615 N N . ALA A 1 88 ? 24.113 -6.960 -33.809 1.00 73.50 88 ALA A N 1
ATOM 616 C CA . ALA A 1 88 ? 25.507 -6.743 -34.211 1.00 73.50 88 ALA A CA 1
ATOM 617 C C . ALA A 1 88 ? 26.077 -7.921 -35.027 1.00 73.50 88 ALA A C 1
ATOM 619 O O . ALA A 1 88 ? 26.886 -7.725 -35.936 1.00 73.50 88 ALA A O 1
ATOM 620 N N . THR A 1 89 ? 25.635 -9.146 -34.732 1.00 72.44 89 THR A N 1
ATOM 621 C CA . THR A 1 89 ? 26.087 -10.358 -35.433 1.00 72.44 89 THR A CA 1
ATOM 622 C C . THR A 1 89 ? 25.485 -10.487 -36.838 1.00 72.44 89 THR A C 1
ATOM 624 O O . THR A 1 89 ? 26.136 -11.028 -37.734 1.00 72.44 89 THR A O 1
ATOM 627 N N . LEU A 1 90 ? 24.263 -9.989 -37.054 1.00 78.00 90 LEU A N 1
ATOM 628 C CA . LEU A 1 90 ? 23.619 -9.950 -38.374 1.00 78.00 90 LEU A CA 1
ATOM 629 C C . LEU A 1 90 ? 24.267 -8.910 -39.295 1.00 78.00 90 LEU A C 1
ATOM 631 O O . LEU A 1 90 ? 24.585 -9.228 -40.437 1.00 78.00 90 LEU A O 1
ATOM 635 N N . GLU A 1 91 ? 24.564 -7.717 -38.778 1.00 80.25 91 GLU A N 1
ATOM 636 C CA . GLU A 1 91 ? 25.242 -6.662 -39.548 1.00 80.25 91 GLU A CA 1
ATOM 637 C C . GLU A 1 91 ? 26.633 -7.119 -40.031 1.00 80.25 91 GLU A C 1
ATOM 639 O O . GLU A 1 91 ? 2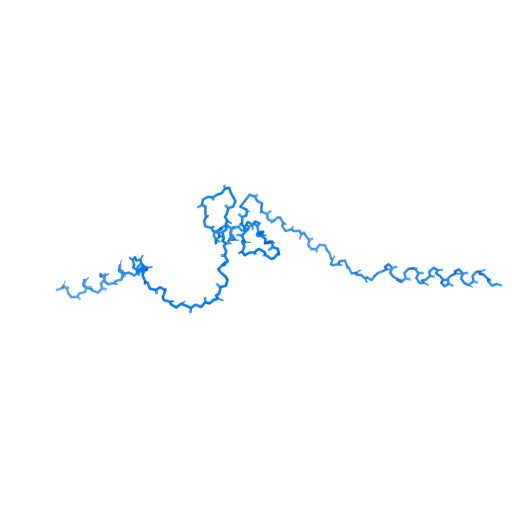7.033 -6.845 -41.160 1.00 80.25 91 GLU A O 1
ATOM 644 N N . MET A 1 92 ? 27.373 -7.882 -39.213 1.00 75.56 92 MET A N 1
ATOM 645 C CA . MET A 1 92 ? 28.670 -8.433 -39.631 1.00 75.56 92 MET A CA 1
ATOM 646 C C . MET A 1 92 ? 28.564 -9.521 -40.710 1.00 75.56 92 MET A C 1
ATOM 648 O O . MET A 1 92 ? 29.498 -9.671 -41.498 1.00 75.56 92 MET A O 1
ATOM 652 N N . GLN A 1 93 ? 27.463 -10.277 -40.758 1.00 76.88 93 GLN A N 1
ATOM 653 C CA . GLN A 1 93 ? 27.229 -11.280 -41.805 1.00 76.88 93 GLN A CA 1
ATOM 654 C C . GLN A 1 93 ? 26.897 -10.618 -43.144 1.00 76.88 93 GLN A C 1
ATOM 656 O O . GLN A 1 93 ? 27.492 -10.981 -44.157 1.00 76.88 93 GLN A O 1
ATOM 661 N N . ASP A 1 94 ? 26.057 -9.583 -43.134 1.00 75.06 94 ASP A N 1
ATOM 662 C CA . ASP A 1 94 ? 25.648 -8.875 -44.353 1.00 75.06 94 ASP A CA 1
ATOM 663 C C . ASP A 1 94 ? 26.848 -8.180 -45.035 1.00 75.06 94 ASP A C 1
ATOM 665 O O . ASP A 1 94 ? 27.025 -8.242 -46.253 1.00 75.06 94 ASP A O 1
ATOM 669 N N . LEU A 1 95 ? 27.773 -7.612 -44.245 1.00 72.44 95 LEU A N 1
ATOM 670 C CA . LEU A 1 95 ? 29.038 -7.080 -44.774 1.00 72.44 95 LEU A CA 1
ATOM 671 C C . LEU A 1 95 ? 29.977 -8.160 -45.340 1.00 72.44 95 LEU A C 1
ATOM 673 O O . LEU A 1 95 ? 30.797 -7.852 -46.209 1.00 72.44 95 LEU A O 1
ATOM 677 N N . ALA A 1 96 ? 29.912 -9.394 -44.836 1.00 71.50 96 ALA A N 1
ATOM 678 C CA . ALA A 1 96 ? 30.753 -10.490 -45.309 1.00 71.50 96 ALA A CA 1
ATOM 679 C C . ALA A 1 96 ? 30.230 -11.099 -46.621 1.00 71.50 96 ALA A C 1
ATOM 681 O O . ALA A 1 96 ? 31.040 -11.534 -47.440 1.00 71.50 96 ALA A O 1
ATOM 682 N N . GLU A 1 97 ? 28.911 -11.097 -46.837 1.00 77.38 97 GLU A N 1
ATOM 683 C CA . GLU A 1 97 ? 28.270 -11.550 -48.082 1.00 77.38 97 GLU A CA 1
ATOM 684 C C . GLU A 1 97 ? 28.294 -10.489 -49.198 1.00 77.38 97 GLU A C 1
ATOM 686 O O . GLU A 1 97 ? 28.213 -10.831 -50.376 1.00 77.38 97 GLU A O 1
ATOM 691 N N . ALA A 1 98 ? 28.464 -9.208 -48.857 1.00 66.94 98 ALA A N 1
ATOM 692 C CA . ALA A 1 98 ? 28.555 -8.104 -49.819 1.00 66.94 98 ALA A CA 1
ATOM 693 C C . ALA A 1 98 ? 29.943 -7.929 -50.489 1.00 66.94 98 ALA A C 1
ATOM 695 O O . ALA A 1 98 ? 30.173 -6.913 -51.156 1.00 66.94 98 ALA A O 1
ATOM 696 N N . ARG A 1 99 ? 30.873 -8.880 -50.316 1.00 55.56 99 ARG A N 1
ATOM 697 C CA . ARG A 1 99 ? 32.225 -8.876 -50.908 1.00 55.56 99 ARG A CA 1
ATOM 698 C C . ARG A 1 99 ? 32.383 -9.938 -51.992 1.00 55.56 99 ARG A C 1
ATOM 700 O O . ARG A 1 99 ? 33.070 -9.622 -52.991 1.00 55.56 99 ARG A O 1
#